Protein AF-A0A7X8D336-F1 (afdb_monomer_lite)

pLDDT: mean 79.2, std 16.09, range [38.94, 96.88]

Foldseek 3Di:
DVVVVVVVVVVVVVVVPPPPDDDPQPKDKDWDWDADPPALKIKIKIFIDGVPDPDAAWWFKQWQVRDTDTGRMDIDIGRDFDKIWIWTDDPPDIDIDIDTDDRRPDPPPCPVVPPPCQPFDFDADPVVRDTDTDRDD

Radius of gyration: 27.0 Å; chains: 1; bounding box: 84×43×48 Å

Secondary structure (DSSP, 8-state):
-HHHHHHHHHHHHHHHT----------EEEEEEEEPTTSS-EEEEEEEE-TT--S---EEEE-TTS-EEEES-EEEEE-SSEEEEEEEEETTEEEEEEEEE--SPP-TTTT-TTTT---EEEEEETTTTEEEEEE--

Structure (mmCIF, N/CA/C/O backbone):
data_AF-A0A7X8D336-F1
#
_entry.id   AF-A0A7X8D336-F1
#
loop_
_atom_site.group_PDB
_atom_site.id
_atom_site.type_symbol
_atom_site.label_atom_id
_atom_site.label_alt_id
_atom_site.label_comp_id
_atom_site.label_asym_id
_atom_site.label_entity_id
_atom_site.label_seq_id
_atom_site.pdbx_PDB_ins_code
_atom_site.Cartn_x
_atom_site.Cartn_y
_atom_site.Cartn_z
_atom_site.occupancy
_atom_site.B_iso_or_equiv
_atom_site.auth_seq_id
_atom_site.auth_comp_id
_atom_site.auth_asym_id
_atom_site.auth_atom_id
_atom_site.pdbx_PDB_model_num
ATOM 1 N N . MET A 1 1 ? 53.552 -24.397 -18.579 1.00 57.00 1 MET A N 1
ATOM 2 C CA . MET A 1 1 ? 52.155 -24.893 -18.566 1.00 57.00 1 MET A CA 1
ATOM 3 C C . MET A 1 1 ? 51.490 -24.808 -17.193 1.00 57.00 1 MET A C 1
ATOM 5 O O . MET A 1 1 ? 50.406 -24.269 -17.140 1.00 57.00 1 MET A O 1
ATOM 9 N N . ARG A 1 2 ? 52.107 -25.239 -16.076 1.00 58.84 2 ARG A N 1
ATOM 10 C CA . ARG A 1 2 ? 51.457 -25.194 -14.740 1.00 58.84 2 ARG A CA 1
ATOM 11 C C . ARG A 1 2 ? 51.069 -23.793 -14.236 1.00 58.84 2 ARG A C 1
ATOM 13 O O . ARG A 1 2 ? 50.013 -23.631 -13.642 1.00 58.84 2 ARG A O 1
ATOM 20 N N . LYS A 1 3 ? 51.898 -22.772 -14.488 1.00 56.53 3 LYS A N 1
ATOM 21 C CA . LYS A 1 3 ? 51.632 -21.394 -14.028 1.00 56.53 3 LYS A CA 1
ATOM 22 C C . LYS A 1 3 ? 50.414 -20.765 -14.721 1.00 56.53 3 LYS A C 1
ATOM 24 O O . LYS A 1 3 ? 49.634 -20.092 -14.066 1.00 56.53 3 LYS A O 1
ATOM 29 N N . THR A 1 4 ? 50.210 -21.035 -16.013 1.00 65.50 4 THR A N 1
ATOM 30 C CA . THR A 1 4 ? 49.050 -20.531 -16.769 1.00 65.50 4 THR A CA 1
ATOM 31 C C . THR A 1 4 ? 47.750 -21.229 -16.364 1.00 65.50 4 THR A C 1
ATOM 33 O O . THR A 1 4 ? 46.712 -20.575 -16.305 1.00 65.50 4 THR A O 1
ATOM 36 N N . THR A 1 5 ? 47.793 -22.519 -16.001 1.00 69.00 5 THR A N 1
ATOM 37 C CA . THR A 1 5 ? 46.631 -23.236 -15.437 1.00 69.00 5 THR A CA 1
ATOM 38 C C . THR A 1 5 ? 46.256 -22.720 -14.046 1.00 69.00 5 THR A C 1
ATOM 40 O O . THR A 1 5 ? 45.083 -22.561 -13.739 1.00 69.00 5 THR A O 1
ATOM 43 N N . ILE A 1 6 ? 47.247 -22.399 -13.209 1.00 72.06 6 ILE A N 1
ATOM 44 C CA . ILE A 1 6 ? 47.000 -21.821 -11.878 1.00 72.06 6 ILE A CA 1
ATOM 45 C C . ILE A 1 6 ? 46.392 -20.418 -12.000 1.00 72.06 6 ILE A C 1
ATOM 47 O O . ILE A 1 6 ? 45.406 -20.125 -11.334 1.00 72.06 6 ILE A O 1
ATOM 51 N N . ILE A 1 7 ? 46.926 -19.571 -12.887 1.00 73.62 7 ILE A N 1
ATOM 52 C CA . ILE A 1 7 ? 46.385 -18.222 -13.116 1.00 73.62 7 ILE A CA 1
ATOM 53 C C . ILE A 1 7 ? 44.942 -18.301 -13.624 1.00 73.62 7 ILE A C 1
ATOM 55 O O . ILE A 1 7 ? 44.082 -17.604 -13.100 1.00 73.62 7 ILE A O 1
ATOM 59 N N . THR A 1 8 ? 44.641 -19.182 -14.581 1.00 72.12 8 THR A N 1
ATOM 60 C CA . THR A 1 8 ? 43.269 -19.339 -15.104 1.00 72.12 8 THR A CA 1
ATOM 61 C C . THR A 1 8 ? 42.283 -19.814 -14.038 1.00 72.12 8 THR A C 1
ATOM 63 O O . THR A 1 8 ? 41.200 -19.244 -13.944 1.00 72.12 8 THR A O 1
ATOM 66 N N . ILE A 1 9 ? 42.668 -20.761 -13.175 1.00 75.31 9 ILE A N 1
ATOM 67 C CA . ILE A 1 9 ? 41.833 -21.207 -12.046 1.00 75.31 9 ILE A CA 1
ATOM 68 C C . ILE A 1 9 ? 41.594 -20.065 -11.047 1.00 75.31 9 ILE A C 1
ATOM 70 O O . ILE A 1 9 ? 40.457 -19.840 -10.642 1.00 75.31 9 ILE A O 1
ATOM 74 N N . ILE A 1 10 ? 42.633 -19.298 -10.698 1.00 76.50 10 ILE A N 1
ATOM 75 C CA . ILE A 1 10 ? 42.503 -18.128 -9.812 1.00 76.50 10 ILE A CA 1
ATOM 76 C C . ILE A 1 10 ? 41.569 -17.081 -10.432 1.00 76.50 10 ILE A C 1
ATOM 78 O O . ILE A 1 10 ? 40.714 -16.531 -9.743 1.00 76.50 10 ILE A O 1
ATOM 82 N N . THR A 1 11 ? 41.677 -16.845 -11.740 1.00 69.00 11 THR A N 1
ATOM 83 C CA . THR A 1 11 ? 40.821 -15.881 -12.448 1.00 69.00 11 THR A CA 1
ATOM 84 C C . THR A 1 11 ? 39.354 -16.329 -12.437 1.00 69.00 11 THR A C 1
ATOM 86 O O . THR A 1 11 ? 38.468 -15.510 -12.212 1.00 69.00 11 THR A O 1
ATOM 89 N N . LEU A 1 12 ? 39.090 -17.632 -12.606 1.00 66.69 12 LEU A N 1
ATOM 90 C CA . LEU A 1 12 ? 37.741 -18.208 -12.572 1.00 66.69 12 LEU A CA 1
ATOM 91 C C . LEU A 1 12 ? 37.084 -18.085 -11.188 1.00 66.69 12 LEU A C 1
ATOM 93 O O . LEU A 1 12 ? 35.902 -17.768 -11.104 1.00 66.69 12 LEU A O 1
ATOM 97 N N . ILE A 1 13 ? 37.862 -18.276 -10.116 1.00 70.94 13 ILE A N 1
ATOM 98 C CA . ILE A 1 13 ? 37.399 -18.112 -8.727 1.00 70.94 13 ILE A CA 1
ATOM 99 C C . ILE A 1 13 ? 37.081 -16.639 -8.423 1.00 70.94 13 ILE A C 1
ATOM 101 O O . ILE A 1 13 ? 36.132 -16.338 -7.702 1.00 70.94 13 ILE A O 1
ATOM 105 N N . ILE A 1 14 ? 37.845 -15.695 -8.978 1.00 63.72 14 ILE A N 1
ATOM 106 C CA . ILE A 1 14 ? 37.561 -14.259 -8.825 1.00 63.72 14 ILE A CA 1
ATOM 107 C C . ILE A 1 14 ? 36.281 -13.883 -9.590 1.00 63.72 14 ILE A C 1
ATOM 109 O O . ILE A 1 14 ? 35.435 -13.173 -9.050 1.00 63.72 14 ILE A O 1
ATOM 113 N N . LEU A 1 15 ? 36.095 -14.409 -10.806 1.00 58.19 15 LEU A N 1
ATOM 114 C CA . LEU A 1 15 ? 34.893 -14.181 -11.616 1.00 58.19 15 LEU A CA 1
ATOM 115 C C . LEU A 1 15 ? 33.626 -14.775 -10.980 1.00 58.19 15 LEU A C 1
ATOM 117 O O . LEU A 1 15 ? 32.580 -14.136 -11.023 1.00 58.19 15 LEU A O 1
ATOM 121 N N . SER A 1 16 ? 33.706 -15.948 -10.341 1.00 54.31 16 SER A N 1
ATOM 122 C CA . SER A 1 16 ? 32.547 -16.584 -9.691 1.00 54.31 16 SER A CA 1
ATOM 123 C C . SER A 1 16 ? 32.050 -15.847 -8.442 1.00 54.31 16 SER A C 1
ATOM 125 O O . SER A 1 16 ? 30.935 -16.098 -7.999 1.00 54.31 16 SER A O 1
ATOM 127 N N . ASN A 1 17 ? 32.861 -14.950 -7.870 1.00 47.94 17 ASN A N 1
ATOM 128 C CA . ASN A 1 17 ? 32.484 -14.112 -6.727 1.00 47.94 17 ASN A CA 1
ATOM 129 C C . ASN A 1 17 ? 31.956 -12.725 -7.139 1.00 47.94 17 ASN A C 1
ATOM 131 O O . ASN A 1 17 ? 31.597 -11.920 -6.278 1.00 47.94 17 ASN A O 1
ATOM 135 N N . LEU A 1 18 ? 31.876 -12.429 -8.441 1.00 49.06 18 LEU A N 1
ATOM 136 C CA . LEU A 1 18 ? 31.166 -11.253 -8.929 1.00 49.06 18 LEU A CA 1
ATOM 137 C C . LEU A 1 18 ? 29.661 -11.544 -8.903 1.00 49.06 18 LEU A C 1
ATOM 139 O O . LEU A 1 18 ? 29.092 -12.051 -9.866 1.00 49.06 18 LEU A O 1
ATOM 143 N N . ASN A 1 19 ? 28.995 -11.176 -7.808 1.00 41.97 19 ASN A N 1
ATOM 144 C CA . ASN A 1 19 ? 27.551 -10.948 -7.818 1.00 41.97 19 ASN A CA 1
ATOM 145 C C . ASN A 1 19 ? 27.272 -9.719 -8.696 1.00 41.97 19 ASN A C 1
ATOM 147 O O . ASN A 1 19 ? 27.185 -8.593 -8.205 1.00 41.97 19 ASN A O 1
ATOM 151 N N . ILE A 1 20 ? 27.195 -9.914 -10.013 1.00 48.19 20 ILE A N 1
ATOM 152 C CA . ILE A 1 20 ? 26.777 -8.865 -10.942 1.00 48.19 20 ILE A CA 1
ATOM 153 C C . ILE A 1 20 ? 25.274 -8.670 -10.736 1.00 48.19 20 ILE A C 1
ATOM 155 O O . ILE A 1 20 ? 24.447 -9.388 -11.291 1.00 48.19 20 ILE A O 1
ATOM 159 N N . SER A 1 21 ? 24.926 -7.699 -9.893 1.00 38.94 21 SER A N 1
ATOM 160 C CA . SER A 1 21 ? 23.584 -7.126 -9.841 1.00 38.94 21 SER A CA 1
ATOM 161 C C . SER A 1 21 ? 23.291 -6.511 -11.205 1.00 38.94 21 SER A C 1
ATOM 163 O O . SER A 1 21 ? 23.924 -5.528 -11.594 1.00 38.94 21 SER A O 1
ATOM 165 N N . TYR A 1 22 ? 22.315 -7.063 -11.921 1.00 43.38 22 TYR A N 1
ATOM 166 C CA . TYR A 1 22 ? 21.717 -6.382 -13.063 1.00 43.38 22 TYR A CA 1
ATOM 167 C C . TYR A 1 22 ? 21.191 -5.021 -12.593 1.00 43.38 22 TYR A C 1
ATOM 169 O O . TYR A 1 22 ? 20.742 -4.885 -11.452 1.00 43.38 22 TYR A O 1
ATOM 177 N N . ALA A 1 23 ? 21.366 -4.001 -13.434 1.00 40.38 23 ALA A N 1
ATOM 178 C CA . ALA A 1 23 ? 21.134 -2.599 -13.115 1.00 40.38 23 ALA A CA 1
ATOM 179 C C . ALA A 1 23 ? 19.863 -2.401 -12.277 1.00 40.38 23 ALA A C 1
ATOM 181 O O . ALA A 1 23 ? 18.771 -2.774 -12.703 1.00 40.38 23 ALA A O 1
ATOM 182 N N . SER A 1 24 ? 20.018 -1.798 -11.096 1.00 52.47 24 SER A N 1
ATOM 183 C CA . SER A 1 24 ? 18.904 -1.377 -10.250 1.00 52.47 24 SER A CA 1
ATOM 184 C C . SER A 1 24 ? 18.095 -0.320 -11.005 1.00 52.47 24 SER A C 1
ATOM 186 O O . SER A 1 24 ? 18.379 0.880 -10.944 1.00 52.47 24 SER A O 1
ATOM 188 N N . ARG A 1 25 ? 17.120 -0.762 -11.807 1.00 67.38 25 ARG A N 1
ATOM 189 C CA . ARG A 1 25 ? 16.098 0.128 -12.347 1.00 67.38 25 ARG A CA 1
ATOM 190 C C . ARG A 1 25 ? 15.322 0.617 -11.127 1.00 67.38 25 ARG A C 1
ATOM 192 O O . ARG A 1 25 ? 14.853 -0.164 -10.306 1.00 67.38 25 ARG A O 1
ATOM 199 N N . ASN A 1 26 ? 15.243 1.930 -10.950 1.00 80.25 26 ASN A N 1
ATOM 200 C CA . ASN A 1 26 ? 14.556 2.505 -9.801 1.00 80.25 26 ASN A CA 1
ATOM 201 C C . ASN A 1 26 ? 13.051 2.537 -10.072 1.00 80.25 26 ASN A C 1
ATOM 203 O O . ASN A 1 26 ? 12.561 3.480 -10.697 1.00 80.25 26 ASN A O 1
ATOM 207 N N . ILE A 1 27 ? 12.324 1.534 -9.575 1.00 87.25 27 ILE A N 1
ATOM 208 C CA . ILE A 1 27 ? 10.859 1.520 -9.632 1.00 87.25 27 ILE A CA 1
ATOM 209 C C . ILE A 1 27 ? 10.297 2.735 -8.886 1.00 87.25 27 ILE A C 1
ATOM 211 O O . ILE A 1 27 ? 10.794 3.130 -7.819 1.0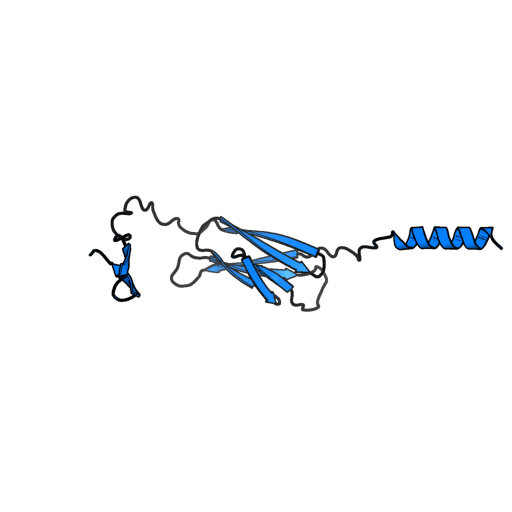0 87.25 27 ILE A O 1
ATOM 215 N N . ARG A 1 28 ? 9.283 3.369 -9.468 1.00 89.31 28 ARG A N 1
ATOM 216 C CA . ARG A 1 28 ? 8.537 4.490 -8.894 1.00 89.31 28 ARG A CA 1
ATOM 217 C C . ARG A 1 28 ? 7.097 4.068 -8.640 1.00 89.31 28 ARG A C 1
ATOM 219 O O . ARG A 1 28 ? 6.636 3.056 -9.149 1.00 89.31 28 ARG A O 1
ATOM 226 N N . GLY A 1 29 ? 6.411 4.856 -7.827 1.00 89.69 29 GLY A N 1
ATOM 227 C CA . GLY A 1 29 ? 5.018 4.651 -7.475 1.00 89.69 29 GLY A CA 1
ATOM 228 C C . GLY A 1 29 ? 4.226 5.918 -7.737 1.00 89.69 29 GLY A C 1
ATOM 229 O O . GLY A 1 29 ? 4.699 7.014 -7.431 1.00 89.69 29 GLY A O 1
ATOM 230 N N . ARG A 1 30 ? 3.042 5.771 -8.322 1.00 92.62 30 ARG A N 1
ATOM 231 C CA . ARG A 1 30 ? 2.036 6.826 -8.433 1.00 92.62 30 ARG A CA 1
ATOM 232 C C . ARG A 1 30 ? 0.875 6.477 -7.510 1.00 92.62 30 ARG A C 1
ATOM 234 O O . ARG A 1 30 ? 0.440 5.330 -7.500 1.00 92.62 30 ARG A O 1
ATOM 241 N N . PHE A 1 31 ? 0.387 7.468 -6.777 1.00 92.88 31 PHE A N 1
ATOM 242 C CA . PHE A 1 31 ? -0.822 7.354 -5.970 1.00 92.88 31 PHE A CA 1
ATOM 243 C C . PHE A 1 31 ? -1.917 8.234 -6.560 1.00 92.88 31 PHE A C 1
ATOM 245 O O . PHE A 1 31 ? -1.635 9.339 -7.028 1.00 92.88 31 PHE A O 1
ATOM 252 N N . THR A 1 32 ? -3.147 7.741 -6.519 1.00 93.50 32 THR A N 1
ATOM 253 C CA . THR A 1 32 ? -4.363 8.530 -6.710 1.00 93.50 32 THR A CA 1
ATOM 254 C C . THR A 1 32 ? -5.320 8.229 -5.566 1.00 93.50 32 THR A C 1
ATOM 256 O O . THR A 1 32 ? -5.376 7.094 -5.096 1.00 93.50 32 THR A O 1
ATOM 259 N N . GLU A 1 33 ? -6.052 9.243 -5.125 1.00 91.69 33 GLU A N 1
ATOM 260 C CA . GLU A 1 33 ? -7.029 9.153 -4.041 1.00 91.69 33 GLU A CA 1
ATOM 261 C C . GLU A 1 33 ? -8.413 9.528 -4.575 1.00 91.69 33 GLU A C 1
ATOM 263 O O . GLU A 1 33 ? -8.533 10.465 -5.370 1.00 91.69 33 GLU A O 1
ATOM 268 N N . SER A 1 34 ? -9.441 8.800 -4.146 1.00 90.12 34 SER A N 1
ATOM 269 C CA . SER A 1 34 ? -10.848 9.092 -4.430 1.00 90.12 34 SER A CA 1
ATOM 270 C C . SER A 1 34 ? -11.732 8.832 -3.212 1.00 90.12 34 SER A C 1
ATOM 272 O O . SER A 1 34 ? -11.416 7.990 -2.373 1.00 90.12 34 SER A O 1
ATOM 274 N N . ASP A 1 35 ? -12.859 9.535 -3.127 1.00 90.62 35 ASP A N 1
ATOM 275 C CA . ASP A 1 35 ? -13.856 9.319 -2.075 1.00 90.62 35 ASP A CA 1
ATOM 276 C C . ASP A 1 35 ? -14.682 8.059 -2.342 1.00 90.62 35 ASP A C 1
ATOM 278 O O . ASP A 1 35 ? -15.113 7.818 -3.474 1.00 90.62 35 ASP A O 1
ATOM 282 N N . VAL A 1 36 ? -14.950 7.279 -1.293 1.00 89.94 36 VAL A N 1
ATOM 283 C CA . VAL A 1 36 ? -15.843 6.119 -1.380 1.00 89.94 36 VAL A CA 1
ATOM 284 C C . VAL A 1 36 ? -17.293 6.571 -1.138 1.00 89.94 36 VAL A C 1
ATOM 286 O O . VAL A 1 36 ? -17.609 7.044 -0.041 1.00 89.94 36 VAL A O 1
ATOM 289 N N . PRO A 1 37 ? -18.208 6.418 -2.120 1.00 88.62 37 PRO A N 1
ATOM 290 C CA . PRO A 1 37 ? -19.578 6.914 -2.010 1.00 88.62 37 PRO A CA 1
ATOM 291 C C . PRO A 1 37 ? -20.315 6.392 -0.771 1.00 88.62 37 PRO A C 1
ATOM 293 O O . PRO A 1 37 ? -20.355 5.189 -0.520 1.00 88.62 37 PRO A O 1
ATOM 296 N N . GLY A 1 38 ? -20.952 7.298 -0.025 1.00 87.44 38 GLY A N 1
ATOM 297 C CA . GLY A 1 38 ? -21.727 6.953 1.173 1.00 87.44 38 GLY A CA 1
ATOM 298 C C . GLY A 1 38 ? -20.894 6.740 2.441 1.00 87.44 38 GLY A C 1
ATOM 299 O O . GLY A 1 38 ? -21.451 6.339 3.460 1.00 87.44 38 GLY A O 1
ATOM 300 N N . THR A 1 39 ? -19.591 7.022 2.393 1.00 88.19 39 THR A N 1
ATOM 301 C CA . THR A 1 39 ? -18.677 6.985 3.542 1.00 88.19 39 THR A CA 1
ATOM 302 C C . THR A 1 39 ? -17.767 8.214 3.533 1.00 88.19 39 THR A C 1
ATOM 304 O O . THR A 1 39 ? -17.738 8.961 2.558 1.00 88.19 39 THR A O 1
ATOM 307 N N . ASP A 1 40 ? -17.013 8.407 4.606 1.00 87.62 40 ASP A N 1
ATOM 308 C CA . ASP A 1 40 ? -15.878 9.331 4.710 1.00 87.62 40 ASP A CA 1
ATOM 309 C C . ASP A 1 40 ? -14.541 8.671 4.317 1.00 87.62 40 ASP A C 1
ATOM 311 O O . ASP A 1 40 ? -13.482 9.292 4.409 1.00 87.62 40 ASP A O 1
ATOM 315 N N . PHE A 1 41 ? -14.573 7.412 3.870 1.00 91.31 41 PHE A N 1
ATOM 316 C CA . PHE A 1 41 ? -13.381 6.637 3.549 1.00 91.31 41 PHE A CA 1
ATOM 317 C C . PHE A 1 41 ? -12.725 7.102 2.253 1.00 91.31 41 PHE A C 1
ATOM 319 O O . PHE A 1 41 ? -13.373 7.586 1.318 1.00 91.31 41 PHE A O 1
ATOM 326 N N . LYS A 1 42 ? -11.415 6.866 2.176 1.00 89.81 42 LYS A N 1
ATOM 327 C CA . LYS A 1 42 ? -10.587 7.206 1.018 1.00 89.81 42 LYS A CA 1
ATOM 328 C C . LYS A 1 42 ? -10.107 5.944 0.330 1.00 89.81 42 LYS A C 1
ATOM 330 O O . LYS A 1 42 ? -9.464 5.098 0.945 1.00 89.81 42 LYS A O 1
ATOM 335 N N . GLU A 1 43 ? -10.383 5.816 -0.958 1.00 93.88 43 GLU A N 1
ATOM 336 C CA . GLU A 1 43 ? -9.787 4.782 -1.792 1.00 93.88 43 GLU A CA 1
ATOM 337 C C . GLU A 1 43 ? -8.448 5.275 -2.343 1.00 93.88 43 GLU A C 1
ATOM 339 O O . GLU A 1 43 ? -8.373 6.246 -3.094 1.00 93.88 43 GLU A O 1
ATOM 344 N N . ILE A 1 44 ? -7.377 4.582 -1.968 1.00 94.00 44 ILE A N 1
ATOM 345 C CA . ILE A 1 44 ? -6.016 4.832 -2.427 1.00 94.00 44 ILE A CA 1
ATOM 346 C C . ILE A 1 44 ? -5.710 3.822 -3.526 1.00 94.00 44 ILE A C 1
ATOM 348 O O . ILE A 1 44 ? -5.626 2.623 -3.261 1.00 94.00 44 ILE A O 1
ATOM 352 N N . THR A 1 45 ? -5.474 4.296 -4.743 1.00 94.44 45 THR A N 1
ATOM 353 C CA . THR A 1 45 ? -4.981 3.465 -5.846 1.00 94.44 45 THR A CA 1
ATOM 354 C C . THR A 1 45 ? -3.488 3.692 -6.032 1.00 94.44 45 THR A C 1
ATOM 356 O O . THR A 1 45 ? -3.025 4.816 -6.240 1.00 94.44 45 THR A O 1
ATOM 359 N N . PHE A 1 46 ? -2.717 2.612 -5.980 1.00 94.50 46 PHE A N 1
ATOM 360 C CA . PHE A 1 46 ? -1.277 2.609 -6.182 1.00 94.50 46 PHE A CA 1
ATOM 361 C C . PHE A 1 46 ? -0.922 1.966 -7.524 1.00 94.50 46 PHE A C 1
ATOM 363 O O . PHE A 1 46 ? -1.350 0.855 -7.826 1.00 94.50 46 PHE A O 1
ATOM 370 N N . SER A 1 47 ? -0.120 2.667 -8.326 1.00 93.31 47 SER A N 1
ATOM 371 C CA . SER A 1 47 ? 0.347 2.218 -9.643 1.00 93.31 47 SER A CA 1
ATOM 372 C C . SER A 1 47 ? 1.877 2.297 -9.719 1.00 93.31 47 SER A C 1
ATOM 374 O O . SER A 1 47 ? 2.430 3.399 -9.858 1.00 93.31 47 SER A O 1
ATOM 376 N N . PRO A 1 48 ? 2.590 1.169 -9.577 1.00 92.00 48 PRO A N 1
ATOM 377 C CA . PRO A 1 48 ? 4.029 1.116 -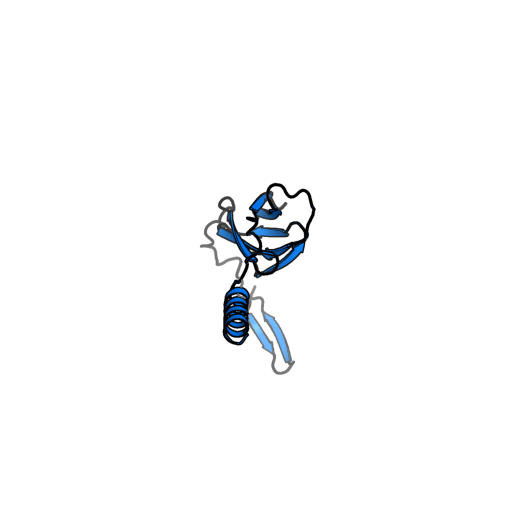9.799 1.00 92.00 48 PRO A CA 1
ATOM 378 C C . PRO A 1 48 ? 4.391 1.265 -11.282 1.00 92.00 48 PRO A C 1
ATOM 380 O O . PRO A 1 48 ? 3.643 0.860 -12.164 1.00 92.00 48 PRO A O 1
ATOM 383 N N . TYR A 1 49 ? 5.547 1.872 -11.557 1.00 89.56 49 TYR A N 1
ATOM 384 C CA . TYR A 1 49 ? 6.063 2.031 -12.919 1.00 89.56 49 TYR A CA 1
ATOM 385 C C . TYR A 1 49 ? 7.581 2.241 -12.942 1.00 89.56 49 TYR A C 1
ATOM 387 O O . TYR A 1 49 ? 8.176 2.759 -11.988 1.00 89.56 49 TYR A O 1
ATOM 395 N N . TYR A 1 50 ? 8.214 1.903 -14.064 1.00 88.19 50 TYR A N 1
ATOM 396 C CA . TYR A 1 50 ? 9.597 2.277 -14.343 1.00 88.19 50 TYR A CA 1
ATOM 397 C C . TYR A 1 50 ? 9.654 3.559 -15.182 1.00 88.19 50 TYR A C 1
ATOM 399 O O . TYR A 1 50 ? 8.923 3.699 -16.161 1.00 88.19 50 TYR A O 1
ATOM 407 N N . PRO A 1 51 ? 10.518 4.529 -14.836 1.00 79.75 51 PRO A N 1
ATOM 408 C CA . PRO A 1 51 ? 10.749 5.675 -15.704 1.00 79.75 51 PRO A CA 1
ATOM 409 C C . PRO A 1 51 ? 11.335 5.205 -17.042 1.00 79.75 51 PRO A C 1
ATOM 411 O O . PRO A 1 51 ? 12.337 4.487 -17.041 1.00 79.75 51 PRO A O 1
ATOM 414 N N . ASN A 1 52 ? 10.761 5.668 -18.156 1.00 82.25 52 ASN A N 1
ATOM 415 C CA . ASN A 1 52 ? 11.169 5.339 -19.535 1.00 82.25 52 ASN A CA 1
ATOM 416 C C . ASN A 1 52 ? 10.864 3.901 -19.974 1.00 82.25 52 ASN A C 1
ATOM 418 O O . ASN A 1 52 ? 11.519 3.363 -20.863 1.00 82.25 52 ASN A O 1
ATOM 422 N N . ASP A 1 53 ? 9.903 3.276 -19.313 1.00 80.75 53 ASP A N 1
ATOM 423 C CA . ASP A 1 53 ? 9.416 1.953 -19.645 1.00 80.75 53 ASP A CA 1
ATOM 424 C C . ASP A 1 53 ? 7.991 2.091 -20.168 1.00 80.75 53 ASP A C 1
ATOM 426 O O . ASP A 1 53 ? 7.092 2.498 -19.434 1.00 80.75 53 ASP A O 1
ATOM 430 N N . GLU A 1 54 ? 7.817 1.839 -21.459 1.00 76.19 54 GLU A N 1
ATOM 431 C CA . GLU A 1 54 ? 6.509 1.894 -22.122 1.00 76.19 54 GLU A CA 1
ATOM 432 C C . GLU A 1 54 ? 5.813 0.526 -22.110 1.00 76.19 54 GLU A C 1
ATOM 434 O O . GLU A 1 54 ? 4.647 0.416 -22.479 1.00 76.19 54 GLU A O 1
ATOM 439 N N . GLU A 1 55 ? 6.518 -0.518 -21.663 1.00 80.38 55 GLU A N 1
ATOM 440 C CA . GLU A 1 55 ? 5.964 -1.857 -21.531 1.00 80.38 55 GLU A CA 1
ATOM 441 C C . GLU A 1 55 ? 5.041 -1.941 -20.318 1.00 80.38 55 GLU A C 1
ATOM 443 O O . GLU A 1 55 ? 5.417 -1.646 -19.180 1.00 80.38 55 GLU A O 1
ATOM 448 N N . GLU A 1 56 ? 3.820 -2.399 -20.564 1.00 80.00 56 GLU A N 1
ATOM 449 C CA . GLU A 1 56 ? 2.888 -2.737 -19.502 1.00 80.00 56 GLU A CA 1
ATOM 450 C C . GLU A 1 56 ? 3.334 -4.046 -18.842 1.00 80.00 56 GLU A C 1
ATOM 452 O O . GLU A 1 56 ? 3.549 -5.056 -19.513 1.00 80.00 56 GLU A O 1
ATOM 457 N N . ARG A 1 57 ? 3.490 -4.024 -17.518 1.00 83.50 57 ARG A N 1
ATOM 458 C CA . ARG A 1 57 ? 3.878 -5.186 -16.718 1.00 83.50 57 ARG A CA 1
ATOM 459 C C . ARG A 1 57 ? 2.971 -5.325 -15.509 1.00 83.50 57 ARG A C 1
ATOM 461 O O . ARG A 1 57 ? 2.520 -4.322 -14.953 1.00 83.50 57 ARG A O 1
ATOM 468 N N . ASP A 1 58 ? 2.763 -6.567 -15.098 1.00 90.50 58 ASP A N 1
ATOM 469 C CA . ASP A 1 58 ? 2.130 -6.881 -13.826 1.00 90.50 58 ASP A CA 1
ATOM 470 C C . ASP A 1 58 ? 3.172 -6.906 -12.709 1.00 90.50 58 ASP A C 1
ATOM 472 O O . ASP A 1 58 ? 4.326 -7.297 -12.902 1.00 90.50 58 ASP A O 1
ATOM 476 N N . TYR A 1 59 ? 2.756 -6.459 -11.529 1.00 90.38 59 TYR A N 1
ATOM 477 C CA . TYR A 1 59 ? 3.587 -6.363 -10.342 1.00 90.38 59 TYR A CA 1
ATOM 478 C C . TYR A 1 59 ? 2.941 -7.133 -9.196 1.00 90.38 59 TYR A C 1
ATOM 480 O O . TYR A 1 59 ? 1.719 -7.154 -9.065 1.00 90.38 59 TYR A O 1
ATOM 488 N N . TYR A 1 60 ? 3.763 -7.689 -8.307 1.00 94.12 60 TYR A N 1
ATOM 489 C CA . TYR A 1 60 ? 3.289 -8.216 -7.031 1.00 94.12 60 TYR A CA 1
ATOM 490 C C . TYR A 1 60 ? 3.252 -7.084 -6.003 1.00 94.12 60 TYR A C 1
ATOM 492 O O . TYR A 1 60 ? 4.293 -6.650 -5.498 1.00 94.12 60 TYR A O 1
ATOM 500 N N . ILE A 1 61 ? 2.051 -6.592 -5.705 1.00 95.38 61 ILE A N 1
ATOM 501 C CA . ILE A 1 61 ? 1.805 -5.436 -4.842 1.00 95.38 61 ILE A CA 1
ATOM 502 C C . ILE A 1 61 ? 1.169 -5.911 -3.538 1.00 95.38 61 ILE A C 1
ATOM 504 O O . ILE A 1 61 ? 0.017 -6.323 -3.517 1.00 95.38 61 ILE A O 1
ATOM 508 N N . TYR A 1 62 ? 1.894 -5.802 -2.431 1.00 96.25 62 TYR A N 1
ATOM 509 C CA . TYR A 1 62 ? 1.351 -6.007 -1.092 1.00 96.25 62 TYR A CA 1
ATOM 510 C C . TYR A 1 62 ? 0.700 -4.726 -0.590 1.00 96.25 62 TYR A C 1
ATOM 512 O O . TYR A 1 62 ? 1.330 -3.664 -0.553 1.00 96.25 62 TYR A O 1
ATOM 520 N N . LEU A 1 63 ? -0.553 -4.864 -0.186 1.00 96.88 63 LEU A N 1
ATOM 521 C CA . LEU A 1 63 ? -1.399 -3.824 0.368 1.00 96.88 63 LEU A CA 1
ATOM 522 C C . LEU A 1 63 ? -1.095 -3.587 1.857 1.00 96.88 63 LEU A C 1
ATOM 524 O O . LEU A 1 63 ? -0.536 -4.468 2.520 1.00 96.88 63 LEU A O 1
ATOM 528 N N . PRO A 1 64 ? -1.547 -2.452 2.421 1.00 94.19 64 PRO A N 1
ATOM 529 C CA . PRO A 1 64 ? -1.463 -2.183 3.859 1.00 94.19 64 PRO A CA 1
ATOM 530 C C . PRO A 1 64 ? -2.067 -3.283 4.745 1.00 94.19 64 PRO A C 1
ATOM 532 O O . PRO A 1 64 ? -1.600 -3.505 5.858 1.00 94.19 64 PRO A O 1
ATOM 535 N N . SER A 1 65 ? -3.075 -3.999 4.241 1.00 92.94 65 SER A N 1
ATOM 536 C CA . SER A 1 65 ? -3.717 -5.134 4.916 1.00 92.94 65 SER A CA 1
ATOM 537 C C . SER A 1 65 ? -2.860 -6.404 4.979 1.00 92.94 65 SER A C 1
ATOM 539 O O . SER A 1 65 ? -3.217 -7.342 5.686 1.00 92.94 65 SER A O 1
ATOM 541 N N . GLY A 1 66 ? -1.754 -6.468 4.232 1.00 91.75 66 GLY A N 1
ATOM 542 C CA . GLY A 1 66 ? -0.901 -7.650 4.101 1.00 91.75 66 GLY A CA 1
ATOM 543 C C . GLY A 1 66 ? -1.300 -8.606 2.973 1.00 91.75 66 GLY A C 1
ATOM 544 O O . GLY A 1 66 ? -0.510 -9.485 2.630 1.00 91.75 66 GLY A O 1
ATOM 545 N N . TYR A 1 67 ? -2.470 -8.422 2.352 1.00 94.19 67 TYR A N 1
ATOM 546 C CA . TYR A 1 67 ? -2.824 -9.122 1.114 1.00 94.19 67 TYR A CA 1
ATOM 547 C C . TYR A 1 67 ? -1.971 -8.626 -0.049 1.00 94.19 67 TYR A C 1
ATOM 549 O O . TYR A 1 67 ? -1.539 -7.473 -0.053 1.00 94.19 67 TYR A O 1
ATOM 557 N N . PHE A 1 68 ? -1.759 -9.478 -1.050 1.00 93.31 68 PHE A N 1
ATOM 558 C CA . PHE A 1 68 ? -1.101 -9.078 -2.285 1.00 93.31 68 PHE A CA 1
ATOM 559 C C . PHE A 1 68 ? -2.066 -9.120 -3.467 1.00 93.31 68 PHE A C 1
ATOM 561 O O . PHE A 1 68 ? -3.015 -9.902 -3.491 1.00 93.31 68 PHE A O 1
ATOM 568 N N . VAL A 1 69 ? -1.789 -8.268 -4.442 1.00 95.75 69 VAL A N 1
ATOM 569 C CA . VAL A 1 69 ? -2.450 -8.201 -5.740 1.00 95.75 69 VAL A CA 1
ATOM 570 C C . VAL A 1 69 ? -1.373 -8.390 -6.797 1.00 95.75 69 VAL A C 1
ATOM 572 O O . VAL A 1 69 ? -0.317 -7.762 -6.721 1.00 95.75 69 VAL A O 1
ATOM 575 N N . GLU A 1 70 ? -1.629 -9.269 -7.759 1.00 95.31 70 GLU A N 1
ATOM 576 C CA . GLU A 1 70 ? -0.836 -9.375 -8.981 1.00 95.31 70 GLU A CA 1
ATOM 577 C C . GLU A 1 70 ? -1.529 -8.550 -10.063 1.00 95.31 70 GLU A C 1
ATOM 579 O O . GLU A 1 70 ? -2.674 -8.825 -10.424 1.00 95.31 70 GLU A O 1
ATOM 584 N N . GLY A 1 71 ? -0.871 -7.488 -10.520 1.00 93.44 71 GLY A N 1
ATOM 585 C CA . GLY A 1 71 ? -1.431 -6.613 -11.541 1.00 93.44 71 GLY A CA 1
ATOM 586 C C . GLY A 1 71 ? -0.693 -5.290 -11.683 1.00 93.44 71 GLY A C 1
ATOM 587 O O . GLY A 1 71 ? 0.306 -5.014 -11.017 1.00 93.44 71 GLY A O 1
ATOM 588 N N . ARG A 1 72 ? -1.212 -4.448 -12.572 1.00 92.56 72 ARG A N 1
ATOM 589 C CA . ARG A 1 72 ? -0.633 -3.137 -12.909 1.00 92.56 72 ARG A CA 1
ATOM 590 C C . ARG A 1 72 ? -0.844 -2.076 -11.834 1.00 92.56 72 ARG A C 1
ATOM 592 O O . ARG A 1 72 ? -0.066 -1.132 -11.724 1.00 92.56 72 ARG A O 1
ATOM 599 N N . SER A 1 73 ? -1.920 -2.208 -11.073 1.00 94.06 73 SER A N 1
ATOM 600 C CA . SER A 1 73 ? -2.281 -1.320 -9.977 1.00 94.06 73 SER A CA 1
ATOM 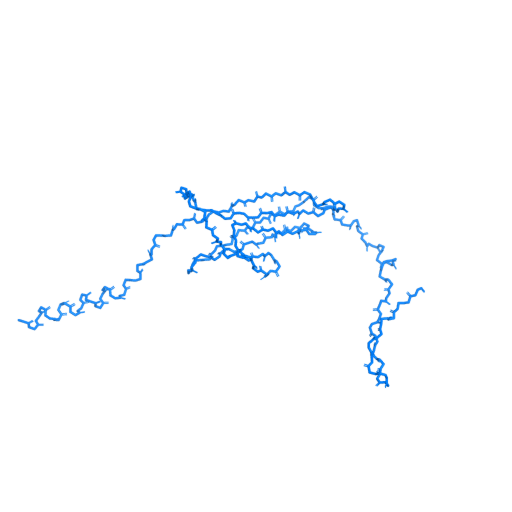601 C C . SER A 1 73 ? -3.010 -2.106 -8.895 1.00 94.06 73 SER A C 1
ATOM 603 O O . SER A 1 73 ? -3.496 -3.213 -9.127 1.00 94.06 73 SER A O 1
ATOM 605 N N . ALA A 1 74 ? -3.071 -1.532 -7.698 1.00 95.69 74 ALA A N 1
ATOM 606 C CA . ALA A 1 74 ? -3.835 -2.090 -6.596 1.00 95.69 74 ALA A CA 1
ATOM 607 C C . ALA A 1 74 ? -4.503 -0.973 -5.795 1.00 95.69 74 ALA A C 1
ATOM 609 O O . ALA A 1 74 ? -3.897 0.080 -5.575 1.00 95.69 74 ALA A O 1
ATOM 610 N N . SER A 1 75 ? -5.727 -1.227 -5.339 1.00 95.31 75 SER A N 1
ATOM 611 C CA . SER A 1 75 ? -6.511 -0.279 -4.549 1.00 95.31 75 SER A CA 1
ATOM 612 C C . SER A 1 75 ? -6.662 -0.748 -3.108 1.00 95.31 75 SER A C 1
ATOM 614 O O . SER A 1 75 ? -6.729 -1.945 -2.824 1.00 95.31 75 SER A O 1
ATOM 616 N N . TYR A 1 76 ? -6.713 0.209 -2.188 1.00 95.31 76 TYR A N 1
ATOM 617 C CA . TYR A 1 76 ? -6.949 -0.017 -0.769 1.00 95.31 76 TYR A CA 1
ATOM 618 C C . TYR A 1 76 ? -7.860 1.078 -0.216 1.00 95.31 76 TYR A C 1
ATOM 620 O O . TYR A 1 76 ? -7.590 2.261 -0.411 1.00 95.31 76 TYR A O 1
ATOM 628 N N . VAL A 1 77 ? -8.907 0.686 0.508 1.00 96.31 77 VAL A N 1
ATOM 629 C CA . VAL A 1 77 ? -9.817 1.623 1.175 1.00 96.31 77 VAL A CA 1
ATOM 630 C C . VAL A 1 77 ? -9.311 1.895 2.591 1.00 96.31 77 VAL A C 1
ATOM 632 O O . VAL A 1 77 ? -9.254 0.992 3.424 1.00 96.31 77 VAL A O 1
ATOM 635 N N . ALA A 1 78 ? -8.928 3.141 2.847 1.00 93.06 78 ALA A N 1
ATOM 636 C CA . ALA A 1 78 ? -8.555 3.658 4.153 1.00 93.06 78 ALA A CA 1
ATOM 637 C C . ALA A 1 78 ? -9.801 4.132 4.908 1.00 93.06 78 ALA A C 1
ATOM 639 O O . ALA A 1 78 ? -10.520 5.007 4.430 1.00 93.06 78 ALA A O 1
ATOM 640 N N . ASP A 1 79 ? -10.021 3.573 6.099 1.00 92.38 79 ASP A N 1
ATOM 641 C CA . ASP A 1 79 ? -11.124 3.927 6.998 1.00 92.38 79 ASP A CA 1
ATOM 642 C C . ASP A 1 79 ? -10.726 4.956 8.069 1.00 92.38 79 ASP A C 1
ATOM 644 O O . ASP A 1 79 ? -11.563 5.372 8.866 1.00 92.38 79 ASP A O 1
ATOM 648 N N . ARG A 1 80 ? -9.437 5.322 8.149 1.00 91.38 80 ARG A N 1
ATOM 649 C CA . ARG A 1 80 ? -8.883 6.225 9.175 1.00 91.38 80 ARG A CA 1
ATOM 650 C C . ARG A 1 80 ? -7.714 7.046 8.656 1.00 91.38 80 ARG A C 1
ATOM 652 O O . ARG A 1 80 ? -7.015 6.643 7.723 1.00 91.38 80 ARG A O 1
ATOM 659 N N . ASN A 1 81 ? -7.424 8.150 9.333 1.00 89.25 81 ASN A N 1
ATOM 660 C CA . ASN A 1 81 ? -6.180 8.876 9.112 1.00 89.25 81 ASN A CA 1
ATOM 661 C C . ASN A 1 81 ? -4.978 8.009 9.500 1.00 89.25 81 ASN A C 1
ATOM 663 O O . ASN A 1 81 ? -4.986 7.305 10.513 1.00 89.25 81 ASN A O 1
ATOM 667 N N . GLY A 1 82 ? -3.931 8.034 8.682 1.00 89.25 82 GLY A N 1
ATOM 668 C CA . GLY A 1 82 ? -2.780 7.172 8.896 1.00 89.25 82 GLY A CA 1
ATOM 669 C C . GLY A 1 82 ? -1.850 7.055 7.702 1.00 89.25 82 GLY A C 1
ATOM 670 O O . GLY A 1 82 ? -2.004 7.711 6.674 1.00 89.25 82 GLY A O 1
ATOM 671 N N . ARG A 1 83 ? -0.839 6.201 7.870 1.00 91.50 83 ARG A N 1
ATOM 672 C CA . ARG A 1 83 ? 0.183 5.917 6.862 1.00 91.50 83 ARG A CA 1
ATOM 673 C C . ARG A 1 83 ? -0.011 4.509 6.321 1.00 91.50 83 ARG A C 1
ATOM 675 O O . ARG A 1 83 ? 0.059 3.542 7.073 1.00 91.50 83 ARG A O 1
ATOM 682 N N . TYR A 1 84 ? -0.172 4.409 5.012 1.00 91.38 84 TYR A N 1
ATOM 683 C CA . TYR A 1 84 ? -0.537 3.191 4.302 1.00 91.38 84 TYR A CA 1
ATOM 684 C C . TYR A 1 84 ? 0.633 2.712 3.434 1.00 91.38 84 TYR A C 1
ATOM 686 O O . TYR A 1 84 ? 0.943 3.348 2.421 1.00 91.38 84 TYR A O 1
ATOM 694 N N . PRO A 1 85 ? 1.347 1.640 3.835 1.00 95.12 85 PRO A N 1
ATOM 695 C CA . PRO A 1 85 ? 2.469 1.110 3.073 1.00 95.12 85 PRO A CA 1
ATOM 696 C C . PRO A 1 85 ? 2.007 0.162 1.956 1.00 95.12 85 PRO A C 1
ATOM 698 O O . PRO A 1 85 ? 1.302 -0.810 2.203 1.00 95.12 85 PRO A O 1
ATOM 701 N N . PHE A 1 86 ? 2.498 0.398 0.743 1.00 94.38 86 PHE A N 1
ATOM 702 C CA . PHE A 1 86 ? 2.371 -0.475 -0.421 1.00 94.38 86 PHE A CA 1
ATOM 703 C C . PHE A 1 86 ? 3.752 -1.011 -0.777 1.00 94.38 86 PHE A C 1
ATOM 705 O O . PHE A 1 86 ? 4.685 -0.236 -0.999 1.00 94.38 86 PHE A O 1
ATOM 712 N N . THR A 1 87 ? 3.916 -2.329 -0.806 1.00 94.31 87 THR A N 1
ATOM 713 C CA . THR A 1 87 ? 5.213 -2.962 -1.074 1.00 94.31 87 THR A CA 1
ATOM 714 C C . THR A 1 87 ? 5.180 -3.703 -2.396 1.00 94.31 87 THR A C 1
ATOM 716 O O . THR A 1 87 ? 4.397 -4.627 -2.562 1.00 94.31 87 THR A O 1
ATOM 719 N N . VAL A 1 88 ? 6.075 -3.339 -3.308 1.00 93.88 88 VAL A N 1
ATOM 720 C CA . VAL A 1 88 ? 6.223 -3.994 -4.607 1.00 93.88 88 VAL A CA 1
ATOM 721 C C . VAL A 1 88 ? 7.389 -4.960 -4.566 1.00 93.88 88 VAL A C 1
ATOM 723 O O . VAL A 1 88 ? 8.471 -4.597 -4.091 1.00 93.88 88 VAL A O 1
ATOM 726 N N . TYR A 1 89 ? 7.162 -6.160 -5.088 1.00 88.38 89 TYR A N 1
ATOM 727 C CA . TYR A 1 89 ? 8.207 -7.123 -5.400 1.00 88.38 89 TYR A CA 1
ATOM 728 C C . TYR A 1 89 ? 8.375 -7.200 -6.915 1.00 88.38 89 TYR A C 1
ATOM 730 O O . TYR A 1 89 ? 7.417 -7.464 -7.638 1.00 88.38 89 TYR A O 1
ATOM 738 N N . ASP A 1 90 ? 9.601 -6.969 -7.375 1.00 79.69 90 ASP A N 1
ATOM 739 C CA . ASP A 1 90 ? 10.017 -7.201 -8.758 1.00 79.69 90 ASP A CA 1
ATOM 740 C C . ASP A 1 90 ? 11.256 -8.105 -8.744 1.00 79.69 90 ASP A C 1
ATOM 742 O O . ASP A 1 90 ? 12.368 -7.674 -8.403 1.00 79.69 90 ASP A O 1
ATOM 746 N N . GLY A 1 91 ? 11.032 -9.396 -9.004 1.00 79.38 91 GLY A N 1
ATOM 747 C CA . GLY A 1 91 ? 12.031 -10.450 -8.842 1.00 79.38 91 GLY A CA 1
ATOM 748 C C . GLY A 1 91 ? 12.631 -10.459 -7.432 1.00 79.38 91 GLY A C 1
ATOM 749 O O . GLY A 1 91 ? 11.931 -10.640 -6.437 1.00 79.38 91 GLY A O 1
ATOM 750 N N . SER A 1 92 ? 13.944 -10.242 -7.342 1.00 74.69 92 SER A N 1
ATOM 751 C CA . SER A 1 92 ? 14.683 -10.196 -6.070 1.00 74.69 92 SER A CA 1
ATOM 752 C C . SER A 1 92 ? 14.639 -8.830 -5.374 1.00 74.69 92 SER A C 1
ATOM 754 O O . SER A 1 92 ? 15.204 -8.677 -4.290 1.00 74.69 92 SER A O 1
ATOM 756 N N . SER A 1 93 ? 14.028 -7.817 -5.993 1.00 79.81 93 SER A N 1
ATOM 757 C CA . SER A 1 93 ? 13.972 -6.458 -5.455 1.00 79.81 93 SER A CA 1
ATOM 758 C C . SER A 1 93 ? 12.646 -6.194 -4.741 1.00 79.81 93 SER A C 1
ATOM 760 O O . SER A 1 93 ? 11.579 -6.611 -5.187 1.00 79.81 93 SER A O 1
ATOM 762 N N . LYS A 1 94 ? 12.722 -5.487 -3.609 1.00 88.69 94 LYS A N 1
ATOM 763 C CA . LYS A 1 94 ? 11.570 -5.077 -2.800 1.00 88.69 94 LYS A CA 1
ATOM 764 C C . LYS A 1 94 ? 11.632 -3.576 -2.566 1.00 88.69 94 LYS A C 1
ATOM 766 O O . LYS A 1 94 ? 12.659 -3.069 -2.109 1.00 88.69 94 LYS A O 1
ATOM 771 N N . LYS A 1 95 ? 10.524 -2.872 -2.799 1.00 91.75 95 LYS A N 1
ATOM 772 C CA . LYS A 1 95 ? 10.410 -1.443 -2.485 1.00 91.75 95 LYS A CA 1
ATOM 773 C C . LYS A 1 95 ? 9.062 -1.110 -1.865 1.00 91.75 95 LYS A C 1
ATOM 775 O O . LYS A 1 95 ? 8.028 -1.524 -2.374 1.00 91.75 95 LYS A O 1
ATOM 780 N N . THR A 1 96 ? 9.085 -0.331 -0.788 1.00 93.44 96 THR A N 1
ATOM 781 C CA . THR A 1 96 ? 7.880 0.122 -0.086 1.00 93.44 96 THR A CA 1
ATOM 782 C C . THR A 1 96 ? 7.645 1.605 -0.344 1.00 93.44 96 THR A C 1
ATOM 784 O O . THR A 1 96 ? 8.553 2.423 -0.196 1.00 93.44 96 THR A O 1
ATOM 787 N N . PHE A 1 97 ? 6.416 1.942 -0.714 1.00 92.50 97 PHE A N 1
ATOM 788 C CA . PHE A 1 97 ? 5.907 3.295 -0.888 1.00 92.50 97 PHE A CA 1
ATOM 789 C C . PHE A 1 97 ? 4.842 3.547 0.171 1.00 92.50 97 PHE A C 1
ATOM 791 O O . PHE A 1 97 ? 4.076 2.650 0.499 1.00 92.50 97 PHE A O 1
ATOM 798 N N . THR A 1 98 ? 4.788 4.748 0.733 1.00 93.69 98 THR A N 1
ATOM 799 C CA . THR A 1 98 ? 3.827 5.067 1.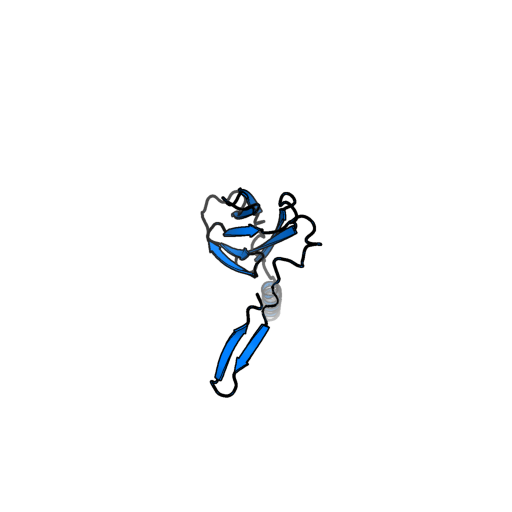791 1.00 93.69 98 THR A CA 1
ATOM 800 C C . THR A 1 98 ? 2.997 6.262 1.380 1.00 93.69 98 THR A C 1
ATOM 802 O O . THR A 1 98 ? 3.562 7.289 1.008 1.00 93.69 98 THR A O 1
ATOM 805 N N . TYR A 1 99 ? 1.682 6.118 1.487 1.00 91.06 99 TYR A N 1
ATOM 806 C CA . TYR A 1 99 ? 0.724 7.198 1.297 1.00 91.06 99 TYR A CA 1
ATOM 807 C C . TYR A 1 99 ? 0.139 7.610 2.651 1.00 91.06 99 TYR A C 1
ATOM 809 O O . TYR A 1 99 ? -0.095 6.747 3.499 1.00 91.06 99 TYR A O 1
ATOM 817 N N . SER A 1 100 ? -0.047 8.907 2.879 1.00 91.44 100 SER A N 1
ATOM 818 C CA . SER A 1 100 ? -0.623 9.434 4.120 1.00 91.44 100 SER A CA 1
ATOM 819 C C . SER A 1 100 ? -2.024 9.955 3.838 1.00 91.44 100 SER A C 1
ATOM 821 O O . SER A 1 100 ? -2.188 10.732 2.905 1.00 91.44 100 SER A O 1
ATOM 823 N N . VAL A 1 101 ? -2.991 9.547 4.656 1.00 88.69 101 VAL A N 1
ATOM 824 C CA . VAL A 1 101 ? -4.358 10.083 4.656 1.00 88.69 101 VAL A CA 1
ATOM 825 C C . VAL A 1 101 ? -4.555 10.872 5.945 1.00 88.69 101 VAL A C 1
ATOM 827 O O . VAL A 1 101 ? -4.257 10.355 7.024 1.00 88.69 101 VAL A O 1
ATOM 830 N N . ASP A 1 102 ? -5.029 12.108 5.831 1.00 89.00 102 ASP A N 1
ATOM 831 C CA . ASP A 1 102 ? -5.284 13.038 6.941 1.00 89.00 102 ASP A CA 1
ATOM 832 C C . ASP A 1 102 ? -6.648 13.752 6.842 1.00 89.00 102 ASP A C 1
ATOM 834 O O . ASP A 1 102 ? -6.936 14.658 7.622 1.00 89.00 102 ASP A O 1
ATOM 838 N N . SER A 1 103 ? -7.489 13.336 5.893 1.00 85.25 103 SER A N 1
ATOM 839 C CA . SER A 1 103 ? -8.744 13.996 5.521 1.00 85.25 103 SER A CA 1
ATOM 840 C C . SER A 1 103 ? -10.004 13.201 5.880 1.00 85.25 103 SER A C 1
ATOM 842 O O . SER A 1 103 ? -11.095 13.569 5.446 1.00 85.25 103 SER A O 1
ATOM 844 N N . ILE A 1 104 ? -9.871 12.116 6.647 1.00 86.62 104 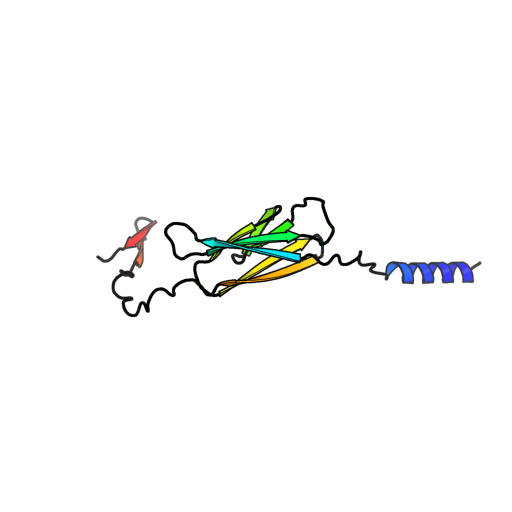ILE A N 1
ATOM 845 C CA . ILE A 1 104 ? -11.006 11.355 7.182 1.00 86.62 104 ILE A CA 1
ATOM 846 C C . ILE A 1 104 ? -11.427 12.024 8.484 1.00 86.62 104 ILE A C 1
ATOM 848 O O . ILE A 1 104 ? -10.592 12.258 9.362 1.00 86.62 104 ILE A O 1
ATOM 852 N N . GLU A 1 105 ? -12.705 12.376 8.600 1.00 82.69 105 GLU A N 1
ATOM 853 C CA . GLU A 1 105 ? -13.223 12.944 9.838 1.00 82.69 105 GLU A CA 1
ATOM 854 C C . GLU A 1 105 ? -13.074 11.897 10.941 1.00 82.69 105 GLU A C 1
ATOM 856 O O . GLU A 1 105 ? -13.596 10.787 10.844 1.00 82.69 105 GLU A O 1
ATOM 861 N N . ASP A 1 106 ? -12.326 12.225 11.998 1.00 69.06 106 ASP A N 1
ATOM 862 C CA . ASP A 1 106 ? -12.292 11.341 13.153 1.00 69.06 106 ASP A CA 1
ATOM 863 C C . ASP A 1 106 ? -13.736 11.189 13.640 1.00 69.06 106 ASP A C 1
ATOM 865 O O . ASP A 1 106 ? -14.422 12.205 13.813 1.00 69.06 106 ASP A O 1
ATOM 869 N N . PRO A 1 107 ? -14.226 9.954 13.861 1.00 64.50 107 PRO A N 1
ATOM 870 C CA . PRO A 1 107 ? -15.559 9.764 14.391 1.00 64.50 107 PRO A CA 1
ATOM 871 C C . PRO A 1 107 ? -15.591 10.492 15.727 1.00 64.50 107 PRO A C 1
ATOM 873 O O . PRO A 1 107 ? -14.942 10.043 16.675 1.00 64.50 107 PRO A O 1
ATOM 876 N N . ILE A 1 108 ? -16.294 11.631 15.733 1.00 55.66 108 ILE A N 1
ATOM 877 C CA . ILE A 1 108 ? -16.509 12.546 16.854 1.00 55.66 108 ILE A CA 1
ATOM 878 C C . ILE A 1 108 ? -16.437 11.745 18.143 1.00 55.66 108 ILE A C 1
ATOM 880 O O . ILE A 1 108 ? -17.195 10.781 18.277 1.00 55.66 108 ILE A O 1
ATOM 884 N N . ASP A 1 109 ? -15.487 12.118 19.009 1.00 53.88 109 ASP A N 1
ATOM 885 C CA . ASP A 1 109 ? -15.233 11.560 20.337 1.00 53.88 109 ASP A CA 1
ATOM 886 C C . ASP A 1 109 ? -16.400 10.693 20.828 1.00 53.88 109 ASP A C 1
ATOM 888 O O . ASP A 1 109 ? -17.389 11.183 21.377 1.00 53.88 109 ASP A O 1
ATOM 892 N N . ARG A 1 110 ? -16.308 9.376 20.590 1.00 49.84 110 ARG A N 1
ATOM 893 C CA . ARG A 1 110 ? -17.258 8.385 21.117 1.00 49.84 110 ARG A CA 1
ATOM 894 C C . ARG A 1 110 ? -17.014 8.189 22.619 1.00 49.84 110 ARG A C 1
ATOM 896 O O . ARG A 1 110 ? -16.869 7.062 23.090 1.00 49.84 110 ARG A O 1
ATOM 903 N N . SER A 1 111 ? -16.969 9.290 23.359 1.00 47.44 111 SER A N 1
ATOM 904 C CA . SER A 1 111 ? -17.279 9.384 24.781 1.00 47.44 111 SER A CA 1
ATOM 905 C C . SER A 1 111 ? -18.690 8.832 25.055 1.00 47.44 111 SER A C 1
ATOM 907 O O . SER A 1 111 ? -18.900 8.152 26.055 1.00 47.44 111 SER A O 1
ATOM 909 N N . ASP A 1 112 ? -19.604 8.901 24.078 1.00 51.88 112 ASP A N 1
ATOM 910 C CA . ASP A 1 112 ? -20.881 8.166 24.084 1.00 51.88 112 ASP A CA 1
ATOM 911 C C . ASP A 1 112 ? -20.741 6.709 23.595 1.00 51.88 112 ASP A C 1
ATOM 913 O O . ASP A 1 112 ? -21.535 6.177 22.815 1.00 51.88 112 ASP A O 1
ATOM 917 N N . LYS A 1 113 ? -19.730 5.998 24.104 1.00 51.31 113 LYS A N 1
ATOM 918 C CA . LYS A 1 113 ? -19.540 4.545 23.926 1.00 51.31 113 LYS A CA 1
ATOM 919 C C . LYS A 1 113 ? -20.638 3.687 24.579 1.00 51.31 113 LYS A C 1
ATOM 921 O O . LYS A 1 113 ? -20.558 2.465 24.529 1.00 51.31 113 LYS A O 1
ATOM 926 N N . SER A 1 114 ? -21.647 4.319 25.173 1.00 52.50 114 SER A N 1
ATOM 927 C CA . SER A 1 114 ? -22.780 3.694 25.858 1.00 52.50 114 SER A CA 1
ATOM 928 C C . SER A 1 114 ? -23.819 3.102 24.894 1.00 52.50 114 SER A C 1
ATOM 930 O O . SER A 1 114 ? -24.445 2.093 25.202 1.00 52.50 114 SER A O 1
ATOM 932 N N . THR A 1 115 ? -23.997 3.680 23.701 1.00 51.75 115 THR A N 1
ATOM 933 C CA . THR A 1 115 ? -25.242 3.435 22.944 1.00 51.75 115 THR A CA 1
ATOM 934 C C . THR A 1 115 ? -25.102 2.449 21.777 1.00 51.75 115 THR A C 1
ATOM 936 O O . THR A 1 115 ? -26.104 1.895 21.334 1.00 51.75 1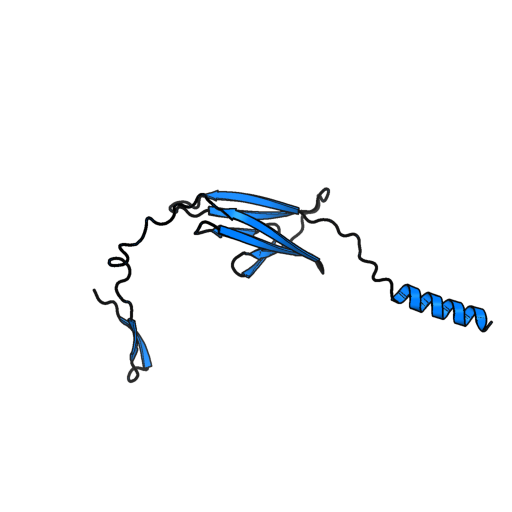15 THR A O 1
ATOM 939 N N . ILE A 1 116 ? -23.886 2.189 21.275 1.00 51.25 116 ILE A N 1
ATOM 940 C CA . ILE A 1 116 ? -23.670 1.302 20.104 1.00 51.25 116 ILE A CA 1
ATOM 941 C C . ILE A 1 116 ? -23.018 -0.036 20.485 1.00 51.25 116 ILE A C 1
ATOM 943 O O . ILE A 1 116 ? -23.259 -1.045 19.823 1.00 51.25 116 ILE A O 1
ATOM 947 N N . TYR A 1 117 ? -22.271 -0.094 21.589 1.00 49.91 117 TYR A N 1
ATOM 948 C CA . TYR A 1 117 ? -21.819 -1.362 22.160 1.00 49.91 117 TYR A CA 1
ATOM 949 C C . TYR A 1 117 ? -22.861 -1.857 23.162 1.00 49.91 117 TYR A C 1
ATOM 951 O O . TYR A 1 117 ? -22.618 -1.873 24.364 1.00 49.91 117 TYR A O 1
ATOM 959 N N . LYS A 1 118 ? -24.031 -2.280 22.673 1.00 56.38 118 LYS A N 1
ATOM 960 C CA . LYS A 1 118 ? -24.787 -3.275 23.439 1.00 56.38 118 LYS A CA 1
ATOM 961 C C . LYS A 1 118 ? -23.860 -4.469 23.616 1.00 56.38 118 LYS A C 1
ATOM 963 O O . LYS A 1 118 ? -23.301 -4.951 22.637 1.00 56.38 118 LYS A O 1
ATOM 968 N N . GLU A 1 119 ? -23.609 -4.865 24.857 1.00 57.78 119 GLU A N 1
ATOM 969 C CA . GLU A 1 119 ? -22.660 -5.922 25.193 1.00 57.78 119 GLU A CA 1
ATOM 970 C C . GLU A 1 119 ? -23.052 -7.225 24.483 1.00 57.78 119 GLU A C 1
ATOM 972 O O . GLU A 1 119 ? -23.962 -7.942 24.902 1.00 57.78 119 GLU A O 1
ATOM 977 N N . PHE A 1 120 ? -22.381 -7.526 23.372 1.00 64.62 120 PHE A N 1
ATOM 978 C CA . PHE A 1 120 ? -22.537 -8.801 22.689 1.00 64.62 120 PHE A CA 1
ATOM 979 C C . PHE A 1 120 ? -21.675 -9.815 23.426 1.00 64.62 120 PHE A C 1
ATOM 981 O O . PHE A 1 120 ? -20.445 -9.732 23.408 1.00 64.62 120 PHE A O 1
ATOM 988 N N . GLN A 1 121 ? -22.312 -10.772 24.088 1.00 68.62 121 GLN A N 1
ATOM 989 C CA . GLN A 1 121 ? -21.602 -11.877 24.716 1.00 68.62 121 GLN A CA 1
ATOM 990 C C . GLN A 1 121 ? -21.714 -13.104 23.820 1.00 68.62 121 GLN A C 1
ATOM 992 O O . GLN A 1 121 ? -22.812 -13.561 23.492 1.00 68.62 121 GLN A O 1
ATOM 997 N N . LEU A 1 122 ? -20.557 -13.632 23.419 1.00 76.00 122 LEU A N 1
ATOM 998 C CA . LEU A 1 122 ? -20.478 -14.917 22.745 1.00 76.00 122 LEU A CA 1
ATOM 999 C C . LEU A 1 122 ? -20.579 -16.013 23.807 1.00 76.00 122 LEU A C 1
ATOM 1001 O O . LEU A 1 122 ? -19.697 -16.144 24.654 1.00 76.00 122 LEU A O 1
ATOM 1005 N N . MET A 1 123 ? -21.658 -16.786 23.776 1.00 78.31 123 MET A N 1
ATOM 1006 C CA . MET A 1 123 ? -21.882 -17.883 24.715 1.00 78.31 123 MET A CA 1
ATOM 1007 C C . MET A 1 123 ? -21.760 -19.221 23.991 1.00 78.31 123 MET A C 1
ATOM 1009 O O . MET A 1 123 ? -22.159 -19.343 22.835 1.00 78.31 123 MET A O 1
ATOM 1013 N N . TYR A 1 124 ? -21.231 -20.238 24.669 1.00 82.50 124 TYR A N 1
ATOM 1014 C CA . TYR A 1 124 ? -21.239 -21.610 24.166 1.00 82.50 124 TYR A CA 1
ATOM 1015 C C . TYR A 1 124 ? -22.213 -22.450 24.989 1.00 82.50 124 TYR A C 1
ATOM 1017 O O . TYR A 1 124 ? -22.054 -22.586 26.202 1.00 82.50 124 TYR A O 1
ATOM 1025 N N . ASP A 1 125 ? -23.223 -23.006 24.328 1.00 85.38 125 ASP A N 1
ATOM 1026 C CA . ASP A 1 125 ? -24.130 -23.987 24.918 1.00 85.38 125 ASP A CA 1
ATOM 1027 C C . ASP A 1 125 ? -23.494 -25.371 24.768 1.00 85.38 125 ASP A C 1
ATOM 1029 O O . ASP A 1 125 ? -23.417 -25.921 23.666 1.00 85.38 125 ASP A O 1
ATOM 1033 N N . TYR A 1 126 ? -23.003 -25.914 25.884 1.00 87.19 126 TYR A N 1
ATOM 1034 C CA . TYR A 1 126 ? -22.309 -27.203 25.925 1.00 87.19 126 TYR A CA 1
ATOM 1035 C C . TYR A 1 126 ? -23.237 -28.399 25.690 1.00 87.19 126 TYR A C 1
ATOM 1037 O O . TYR A 1 126 ? -22.777 -29.426 25.188 1.00 87.19 126 TYR A O 1
ATOM 1045 N N . GLU A 1 127 ? -24.527 -28.286 26.014 1.00 89.50 127 GLU A N 1
ATOM 1046 C CA . GLU A 1 127 ? -25.494 -29.371 25.819 1.00 89.50 127 GLU A CA 1
ATOM 1047 C C . GLU A 1 127 ? -25.859 -29.503 24.341 1.00 89.50 127 GLU A C 1
ATOM 1049 O O . GLU A 1 127 ? -25.900 -30.606 23.793 1.00 89.50 127 GLU A O 1
ATOM 1054 N N . LYS A 1 128 ? -26.058 -28.363 23.672 1.00 91.06 128 LYS A N 1
ATOM 1055 C CA . LYS A 1 128 ? -26.409 -28.304 22.247 1.00 91.06 128 LYS A CA 1
ATOM 1056 C C . LYS A 1 128 ? -25.205 -28.177 21.319 1.00 91.06 128 LYS A C 1
ATOM 1058 O O . LYS A 1 128 ? -25.367 -28.284 20.107 1.00 91.06 128 LYS A O 1
ATOM 1063 N N . LYS A 1 129 ? -24.007 -27.976 21.873 1.00 91.50 129 LYS A N 1
ATOM 1064 C CA . LYS A 1 129 ? -22.741 -27.776 21.150 1.00 91.50 129 LYS A CA 1
ATOM 1065 C C . LYS A 1 129 ? -22.807 -26.640 20.124 1.00 91.50 129 LYS A C 1
ATOM 1067 O O . LYS A 1 129 ? -22.286 -26.773 19.017 1.00 91.50 129 LYS A O 1
ATOM 1072 N N . GLN A 1 130 ? -23.440 -25.526 20.484 1.00 86.38 130 GLN A N 1
ATOM 1073 C CA . GLN A 1 130 ? -23.645 -24.385 19.586 1.00 86.38 130 GLN A CA 1
ATOM 1074 C C . GLN A 1 130 ? -23.150 -23.073 20.200 1.00 86.38 130 GLN A C 1
ATOM 1076 O O . GLN A 1 130 ? -23.173 -22.886 21.416 1.00 86.38 130 GLN A O 1
ATOM 1081 N N . VAL A 1 131 ? -22.727 -22.152 19.335 1.00 84.12 131 VAL A N 1
ATOM 1082 C CA . VAL A 1 131 ? -22.351 -20.785 19.710 1.00 84.12 131 VAL A CA 1
ATOM 1083 C C . VAL A 1 131 ? -23.581 -19.889 19.593 1.00 84.12 131 VAL A C 1
ATOM 1085 O O . VAL A 1 131 ? -24.249 -19.889 18.561 1.00 84.12 131 VAL A O 1
ATOM 1088 N N . LEU A 1 132 ? -23.870 -19.121 20.639 1.00 82.25 132 LEU A N 1
ATOM 1089 C CA . LEU A 1 132 ? -24.958 -18.155 20.674 1.00 82.25 132 LEU A CA 1
ATOM 1090 C C . LEU A 1 132 ? -24.400 -16.739 20.725 1.00 82.25 132 LEU A C 1
ATOM 1092 O O . LEU A 1 132 ? -23.503 -16.433 21.512 1.00 82.25 132 LEU A O 1
ATOM 1096 N N . PHE A 1 133 ? -24.992 -15.871 19.912 1.00 76.88 133 PHE A N 1
ATOM 1097 C CA . PHE A 1 133 ? -24.849 -14.432 20.057 1.00 76.88 133 PHE A CA 1
ATOM 1098 C C . PHE A 1 133 ? -25.942 -13.931 20.993 1.00 76.88 133 PHE A C 1
ATOM 1100 O O . PHE A 1 133 ? -27.115 -13.903 20.620 1.00 76.88 133 PHE A O 1
ATOM 1107 N N . ASN A 1 134 ? -25.560 -13.557 22.212 1.00 69.38 134 ASN A N 1
ATOM 1108 C CA . ASN A 1 134 ? -26.475 -12.911 23.139 1.00 69.38 134 ASN A CA 1
ATOM 1109 C C . ASN A 1 134 ? -26.424 -11.395 22.925 1.00 69.38 134 ASN A C 1
ATOM 1111 O O . ASN A 1 134 ? -25.376 -10.779 23.121 1.00 69.38 134 ASN A O 1
ATOM 1115 N N . ILE A 1 135 ? -27.551 -10.813 22.516 1.00 68.38 135 ILE A N 1
ATOM 1116 C CA . ILE A 1 135 ? -27.714 -9.367 22.349 1.00 68.38 135 ILE A CA 1
ATOM 1117 C C . ILE A 1 135 ? -28.572 -8.876 23.512 1.00 68.38 135 ILE A C 1
ATOM 1119 O O . ILE A 1 135 ? -29.794 -9.032 23.495 1.00 68.38 135 ILE A O 1
ATOM 1123 N N . GLN A 1 136 ? -27.941 -8.284 24.526 1.00 59.84 136 GLN A N 1
ATOM 1124 C CA . GLN A 1 136 ? -28.680 -7.635 25.607 1.00 59.84 136 GLN A CA 1
ATOM 1125 C C . GLN A 1 136 ? -29.287 -6.332 25.068 1.00 59.84 136 GLN A C 1
ATOM 1127 O O . GLN A 1 136 ? -28.563 -5.438 24.627 1.00 59.84 136 GLN A O 1
ATOM 1132 N N . THR A 1 137 ? -30.621 -6.276 24.999 1.00 57.09 137 THR A N 1
ATOM 1133 C CA . THR A 1 137 ? -31.372 -5.111 24.501 1.00 57.09 137 THR A CA 1
ATOM 1134 C C . THR A 1 137 ? -31.717 -4.149 25.618 1.00 57.09 137 THR A C 1
ATOM 1136 O O . THR A 1 137 ? -32.054 -4.628 26.716 1.00 57.09 137 THR A O 1
#

Sequence (137 aa):
MRKTTIITIITLIILSNLNISYASRNIRGRFTESDVPGTDFKEITFSPYYPNDEEERDYYIYLPSGYFVEGRSASYVADRNGRYPFTVYDGSSKKTFTYSVDSIEDPIDRSDKSTIYKEFQLMYDYEKKQVLFNIQT